Protein AF-A0A4Q5ZSE0-F1 (afdb_monomer_lite)

Secondary structure (DSSP, 8-state):
--------HHHHHHHHHHHHHHHHHHHHHHHHHHTTTPPPTTSPPPHHHHHHHHHHHHHHHHHHHHHHHHHHHHHHHHHHTTSPPPHHHHHHHHHHHHHHHHTTTT-----GGGHHHHHHHHHHHHHHHHHHHHHHHHHHHHHHHHHHHHHHHHHHHHHHHHHHHHHHHHT-

pLDDT: mean 87.57, std 10.96, range [38.34, 97.62]

Sequence (172 aa):
MEETIKMSRIEKRHYLGYLVAMYVVGTALLTGIIFWGVANPFSPISASDREQLRQARIFEGQQQQAVQIYDSVMAKVRVLKTSPGNAVLESDIENQINYLNSMYDGVPNKDMRTFSFYQMALYLQRHYQDALILRKKADNIRIFQNQLNECMIGYKQNEDYMNRMRAAQSSR

Radius of gyration: 41.12 Å; chains: 1; bounding box: 72×26×141 Å

Foldseek 3Di:
DPPPPPDDPVVVVVVVVVVVVCVVVVVVVVVCVVCPPPDDPPDPQDPVNVVVVVLVVVVVVLVVVLVVLLVVLVVLLVVLLPDPDDPVSVVSSVVSLVCLLCVCPPPPHPDPCSVVSNVSSVVSVVSSVVSVVNSVVVVVVVVVVVVVVVVVVVVVVVVVVVVVVVVVVVVD

Structure (mmCIF, N/CA/C/O backbone):
data_AF-A0A4Q5ZSE0-F1
#
_entry.id   AF-A0A4Q5ZSE0-F1
#
loop_
_atom_site.group_PDB
_atom_site.id
_atom_site.type_symbol
_atom_site.label_atom_id
_atom_site.label_alt_id
_atom_site.label_comp_id
_atom_site.label_asym_id
_atom_site.label_entity_id
_atom_site.label_seq_id
_atom_site.pdbx_PDB_ins_code
_atom_site.Cartn_x
_atom_site.Cartn_y
_atom_site.Cartn_z
_atom_site.occupancy
_atom_site.B_iso_or_equiv
_atom_site.auth_seq_id
_atom_site.auth_comp_id
_atom_site.auth_asym_id
_atom_site.auth_atom_id
_atom_site.pdbx_PDB_model_num
ATOM 1 N N . MET A 1 1 ? -17.546 2.870 -79.388 1.00 38.34 1 MET A N 1
ATOM 2 C CA . MET A 1 1 ? -16.547 2.211 -80.250 1.00 38.34 1 MET A CA 1
ATOM 3 C C . MET A 1 1 ? -15.531 1.589 -79.317 1.00 38.34 1 MET A C 1
ATOM 5 O O . MET A 1 1 ? -14.752 2.317 -78.723 1.00 38.34 1 MET A O 1
ATOM 9 N N . GLU A 1 2 ? -15.638 0.286 -79.071 1.00 45.94 2 GLU A N 1
ATOM 10 C CA . GLU A 1 2 ? -14.626 -0.439 -78.301 1.00 45.94 2 GLU A CA 1
ATOM 11 C C . GLU A 1 2 ? -13.517 -0.834 -79.270 1.00 45.94 2 GLU A C 1
ATOM 13 O O . GLU A 1 2 ? -13.693 -1.720 -80.107 1.00 45.94 2 GLU A O 1
ATOM 18 N N . GLU A 1 3 ? -12.390 -0.130 -79.212 1.00 52.53 3 GLU A N 1
ATOM 19 C CA . GLU A 1 3 ? -11.203 -0.541 -79.949 1.00 52.53 3 GLU A CA 1
ATOM 20 C C . GLU A 1 3 ? -10.654 -1.820 -79.312 1.00 52.53 3 GLU A C 1
ATOM 22 O O . GLU A 1 3 ? -9.989 -1.805 -78.276 1.00 52.53 3 GLU A O 1
ATOM 27 N N . THR A 1 4 ? -10.962 -2.969 -79.912 1.00 58.72 4 THR A N 1
ATOM 28 C CA . THR A 1 4 ? -10.390 -4.246 -79.488 1.00 58.72 4 THR A CA 1
ATOM 29 C C . THR A 1 4 ? -8.927 -4.312 -79.920 1.00 58.72 4 THR A C 1
ATOM 31 O O . THR A 1 4 ? -8.610 -4.783 -81.014 1.00 58.72 4 THR A O 1
ATOM 34 N N . ILE A 1 5 ? -8.025 -3.846 -79.054 1.00 61.16 5 ILE A N 1
ATOM 35 C CA . ILE A 1 5 ? -6.574 -3.946 -79.243 1.00 61.16 5 ILE A CA 1
ATOM 36 C C . ILE A 1 5 ? -6.174 -5.433 -79.191 1.00 61.16 5 ILE A C 1
ATOM 38 O O . ILE A 1 5 ? -5.987 -6.023 -78.122 1.00 61.16 5 ILE A O 1
ATOM 42 N N . LYS A 1 6 ? -6.056 -6.080 -80.358 1.00 59.78 6 LYS A N 1
ATOM 43 C CA . LYS A 1 6 ? -5.544 -7.455 -80.485 1.00 59.78 6 LYS A CA 1
ATOM 44 C C . LYS A 1 6 ? -4.018 -7.463 -80.357 1.00 59.78 6 LYS A C 1
ATOM 46 O O . LYS A 1 6 ? -3.306 -7.608 -81.340 1.00 59.78 6 LYS A O 1
ATOM 51 N N . MET A 1 7 ? -3.522 -7.323 -79.130 1.00 60.16 7 MET A N 1
ATOM 52 C CA . MET A 1 7 ? -2.091 -7.453 -78.824 1.00 60.16 7 MET A CA 1
ATOM 53 C C . MET A 1 7 ? -1.643 -8.919 -78.815 1.00 60.16 7 MET A C 1
ATOM 55 O O . MET A 1 7 ? -2.310 -9.784 -78.228 1.00 60.16 7 MET A O 1
ATOM 59 N N . SER A 1 8 ? -0.476 -9.183 -79.404 1.00 72.25 8 SER A N 1
ATOM 60 C CA . SER A 1 8 ? 0.185 -10.489 -79.376 1.00 72.25 8 SER A CA 1
ATOM 61 C C . SER A 1 8 ? 0.587 -10.876 -77.944 1.00 72.25 8 SER A C 1
ATOM 63 O O . SER A 1 8 ? 0.847 -10.030 -77.087 1.00 72.25 8 SER A O 1
ATOM 65 N N . ARG A 1 9 ? 0.668 -12.181 -77.646 1.00 71.19 9 ARG A N 1
ATOM 66 C CA . ARG A 1 9 ? 0.992 -12.703 -76.299 1.00 71.19 9 ARG A CA 1
ATOM 67 C C . ARG A 1 9 ? 2.362 -12.221 -75.793 1.00 71.19 9 ARG A C 1
ATOM 69 O O . ARG A 1 9 ? 2.557 -12.089 -74.587 1.00 71.19 9 ARG A O 1
ATOM 76 N N . ILE A 1 10 ? 3.284 -11.934 -76.715 1.00 75.31 10 ILE A N 1
ATOM 77 C CA . ILE A 1 10 ? 4.623 -11.395 -76.433 1.00 75.31 10 ILE A CA 1
ATOM 78 C C . ILE A 1 10 ? 4.535 -9.915 -76.038 1.00 75.31 10 ILE A C 1
ATOM 80 O O . ILE A 1 10 ? 5.098 -9.516 -75.020 1.00 75.31 10 ILE A O 1
ATOM 84 N N . GLU A 1 11 ? 3.762 -9.122 -76.778 1.00 78.81 11 GLU A N 1
ATOM 85 C CA . GLU A 1 11 ? 3.550 -7.694 -76.506 1.00 78.81 11 GLU A CA 1
ATOM 86 C C . GLU A 1 11 ? 2.851 -7.486 -75.162 1.00 78.81 11 GLU A C 1
ATOM 88 O O . GLU A 1 11 ? 3.250 -6.621 -74.386 1.00 78.81 11 GLU A O 1
ATOM 93 N N . LYS A 1 12 ? 1.877 -8.344 -74.820 1.00 80.19 12 LYS A N 1
ATOM 94 C CA . LYS A 1 12 ? 1.226 -8.324 -73.499 1.00 80.19 12 LYS A CA 1
ATOM 95 C C . LYS A 1 12 ? 2.218 -8.544 -72.361 1.00 80.19 12 LYS A C 1
ATOM 97 O O . LYS A 1 12 ? 2.100 -7.900 -71.324 1.00 80.19 12 LYS A O 1
ATOM 102 N N . ARG A 1 13 ? 3.211 -9.420 -72.547 1.00 82.94 13 ARG A N 1
ATOM 103 C CA . ARG A 1 13 ? 4.243 -9.687 -71.535 1.00 82.94 13 ARG A CA 1
ATOM 104 C C . ARG A 1 13 ? 5.194 -8.502 -71.364 1.00 82.94 13 ARG A C 1
ATOM 106 O O . ARG A 1 13 ? 5.532 -8.169 -70.233 1.00 82.94 13 ARG A O 1
ATOM 113 N N . HIS A 1 14 ? 5.589 -7.851 -72.457 1.00 86.12 14 HIS A N 1
ATOM 114 C CA . HIS A 1 14 ? 6.405 -6.635 -72.389 1.00 86.12 14 HIS A CA 1
ATOM 115 C C . HIS A 1 14 ? 5.647 -5.473 -71.746 1.00 86.12 14 HIS A C 1
ATOM 117 O O . HIS A 1 14 ? 6.195 -4.795 -70.880 1.00 86.12 14 HIS A O 1
ATOM 123 N N . TYR A 1 15 ? 4.373 -5.297 -72.097 1.00 87.25 15 TYR A N 1
ATOM 124 C CA . TYR A 1 15 ? 3.526 -4.267 -71.506 1.00 87.25 15 TYR A CA 1
ATOM 125 C C . TYR A 1 15 ? 3.285 -4.509 -70.013 1.00 87.25 15 TYR A C 1
ATOM 127 O O . TYR A 1 15 ? 3.404 -3.584 -69.218 1.00 87.25 15 TYR A O 1
ATOM 135 N N . LEU A 1 16 ? 3.046 -5.761 -69.604 1.00 88.94 16 LEU A N 1
ATOM 136 C CA . LEU A 1 16 ? 2.941 -6.128 -68.190 1.00 88.94 16 LEU A CA 1
ATOM 137 C C . LEU A 1 16 ? 4.240 -5.824 -67.429 1.00 88.94 16 LEU A C 1
ATOM 139 O O . LEU A 1 16 ? 4.187 -5.257 -66.343 1.00 88.94 16 LEU A O 1
ATOM 143 N N . GLY A 1 17 ? 5.399 -6.157 -68.006 1.00 91.06 17 GLY A N 1
ATOM 144 C CA . GLY A 1 17 ? 6.700 -5.835 -67.414 1.00 91.06 17 GLY A CA 1
ATOM 145 C C . GLY A 1 17 ? 6.908 -4.330 -67.238 1.00 91.06 17 GLY A C 1
ATOM 146 O O . GLY A 1 17 ? 7.351 -3.895 -66.177 1.00 91.06 17 GLY A O 1
ATOM 147 N N . TYR A 1 18 ? 6.519 -3.533 -68.236 1.00 92.25 18 TYR A N 1
ATOM 148 C CA . TYR A 1 18 ? 6.553 -2.073 -68.151 1.00 92.25 18 TYR A CA 1
ATOM 149 C C . TYR A 1 18 ? 5.642 -1.542 -67.038 1.00 92.25 18 TYR A C 1
ATOM 151 O O . TYR A 1 18 ? 6.063 -0.709 -66.241 1.00 92.25 18 TYR A O 1
ATOM 159 N N . LEU A 1 19 ? 4.420 -2.068 -66.933 1.00 91.12 19 LEU A N 1
ATOM 160 C CA . LEU A 1 19 ? 3.440 -1.656 -65.926 1.00 91.12 19 LEU A CA 1
ATOM 161 C C . LEU A 1 19 ? 3.908 -1.991 -64.502 1.00 91.12 19 LEU A C 1
ATOM 163 O O . LEU A 1 19 ? 3.806 -1.157 -63.605 1.00 91.12 19 LEU A O 1
ATOM 167 N N . VAL A 1 20 ? 4.498 -3.175 -64.307 1.00 94.44 20 VAL A N 1
ATOM 168 C CA . VAL A 1 20 ? 5.102 -3.577 -63.028 1.00 94.44 20 VAL A CA 1
ATOM 169 C C . VAL A 1 20 ? 6.301 -2.694 -62.687 1.00 94.44 20 VAL A C 1
ATOM 171 O O . VAL A 1 20 ? 6.401 -2.223 -61.558 1.00 94.44 20 VAL A O 1
ATOM 174 N N . ALA A 1 21 ? 7.188 -2.420 -63.646 1.00 94.56 21 ALA A N 1
ATOM 175 C CA . ALA A 1 21 ? 8.335 -1.545 -63.417 1.00 94.56 21 ALA A CA 1
ATOM 176 C C . ALA A 1 21 ? 7.895 -0.120 -63.043 1.00 94.56 21 ALA A C 1
ATOM 178 O O . ALA A 1 21 ? 8.410 0.450 -62.084 1.00 94.56 21 ALA A O 1
ATOM 179 N N . MET A 1 22 ? 6.899 0.427 -63.744 1.00 94.44 22 MET A N 1
ATOM 180 C CA . MET A 1 22 ? 6.347 1.756 -63.473 1.00 94.44 22 MET A CA 1
ATOM 181 C C . MET A 1 22 ? 5.692 1.817 -62.085 1.00 94.44 22 MET A C 1
ATOM 183 O O . MET A 1 22 ? 5.923 2.766 -61.339 1.00 94.44 22 MET A O 1
ATOM 187 N N . TYR A 1 23 ? 4.979 0.761 -61.681 1.00 95.50 23 TYR A N 1
ATOM 188 C CA . TYR A 1 23 ? 4.422 0.634 -60.334 1.00 95.50 23 TYR A CA 1
ATOM 189 C C . TYR A 1 23 ? 5.504 0.560 -59.246 1.00 95.50 23 TYR A C 1
ATOM 191 O O . TYR A 1 23 ? 5.431 1.284 -58.254 1.00 95.50 23 TYR A O 1
ATOM 199 N N . VAL A 1 24 ? 6.534 -0.275 -59.418 1.00 96.31 24 VAL A N 1
ATOM 200 C CA . VAL A 1 24 ? 7.628 -0.409 -58.438 1.00 96.31 24 VAL A CA 1
ATOM 201 C C . VAL A 1 24 ? 8.404 0.900 -58.300 1.00 96.31 24 VAL A C 1
ATOM 203 O O . VAL A 1 24 ? 8.678 1.336 -57.186 1.00 96.31 24 VAL A O 1
ATOM 206 N N . VAL A 1 25 ? 8.717 1.566 -59.412 1.00 96.19 25 VAL A N 1
ATOM 207 C CA . VAL A 1 25 ? 9.424 2.854 -59.385 1.00 96.19 25 VAL A CA 1
ATOM 208 C C . VAL A 1 25 ? 8.545 3.940 -58.767 1.00 96.19 25 VAL A C 1
ATOM 210 O O . VAL A 1 25 ? 9.008 4.685 -57.907 1.00 96.19 25 VAL A O 1
ATOM 213 N N . GLY A 1 26 ? 7.269 4.009 -59.154 1.00 96.44 26 GLY A N 1
ATOM 214 C CA . GLY A 1 26 ? 6.324 4.988 -58.620 1.00 96.44 26 GLY A CA 1
ATOM 215 C C . GLY A 1 26 ? 6.123 4.838 -57.113 1.00 96.44 26 GLY A C 1
ATOM 216 O O . GLY A 1 26 ? 6.233 5.813 -56.373 1.00 96.44 26 GLY A O 1
ATOM 217 N N . THR A 1 27 ? 5.899 3.611 -56.639 1.00 94.94 27 THR A N 1
ATOM 218 C CA . THR A 1 27 ? 5.769 3.324 -55.203 1.00 94.94 27 THR A CA 1
ATOM 219 C C . THR A 1 27 ? 7.062 3.621 -54.447 1.00 94.94 27 THR A C 1
ATOM 221 O O . THR A 1 27 ? 6.998 4.281 -53.414 1.00 94.94 27 THR A O 1
ATOM 224 N N . ALA A 1 28 ? 8.230 3.241 -54.976 1.00 94.38 28 ALA A N 1
ATOM 225 C CA . ALA A 1 28 ? 9.521 3.544 -54.358 1.00 94.38 28 ALA A CA 1
ATOM 226 C C . ALA A 1 28 ? 9.748 5.057 -54.205 1.00 94.38 28 ALA A C 1
ATOM 228 O O . ALA A 1 28 ? 10.099 5.517 -53.118 1.00 94.38 28 ALA A O 1
ATOM 229 N N . LEU A 1 29 ? 9.480 5.843 -55.252 1.00 94.75 29 LEU A N 1
ATOM 230 C CA . LEU A 1 29 ? 9.595 7.303 -55.206 1.00 94.75 29 LEU A CA 1
ATOM 231 C C . LEU A 1 29 ? 8.632 7.916 -54.188 1.00 94.75 29 LEU A C 1
ATOM 233 O O . LEU A 1 29 ? 9.051 8.730 -53.369 1.00 94.75 29 LEU A O 1
ATOM 237 N N . LEU A 1 30 ? 7.364 7.496 -54.192 1.00 93.62 30 LEU A N 1
ATOM 238 C CA . LEU A 1 30 ? 6.369 7.992 -53.241 1.00 93.62 30 LEU A CA 1
ATOM 239 C C . LEU A 1 30 ? 6.746 7.645 -51.799 1.00 93.62 30 LEU A C 1
ATOM 241 O O . LEU A 1 30 ? 6.686 8.517 -50.938 1.00 93.62 30 LEU A O 1
ATOM 245 N N . THR A 1 31 ? 7.199 6.417 -51.531 1.00 91.81 31 THR A N 1
ATOM 246 C CA . THR A 1 31 ? 7.698 6.050 -50.197 1.00 91.81 31 THR A CA 1
ATOM 247 C C . THR A 1 31 ? 8.924 6.870 -49.810 1.00 91.81 31 THR A C 1
ATOM 249 O O . THR A 1 31 ? 8.976 7.388 -48.700 1.00 91.81 31 THR A O 1
ATOM 252 N N . GLY A 1 32 ? 9.873 7.070 -50.727 1.00 89.69 32 GLY A N 1
ATOM 253 C CA . GLY A 1 32 ? 11.057 7.884 -50.479 1.00 89.69 32 GLY A CA 1
ATOM 254 C C . GLY A 1 32 ? 10.704 9.322 -50.108 1.00 89.69 32 GLY A C 1
ATOM 255 O O . GLY A 1 32 ? 11.263 9.839 -49.151 1.00 89.69 32 GLY A O 1
ATOM 256 N N . ILE A 1 33 ? 9.742 9.933 -50.808 1.00 92.12 33 ILE A N 1
ATOM 257 C CA . ILE A 1 33 ? 9.272 11.303 -50.551 1.00 92.12 33 ILE A CA 1
ATOM 258 C C . ILE A 1 33 ? 8.495 11.390 -49.231 1.00 92.12 33 ILE A C 1
ATOM 260 O O . ILE A 1 33 ? 8.754 12.288 -48.437 1.00 92.12 33 ILE A O 1
ATOM 264 N N . ILE A 1 34 ? 7.563 10.465 -48.974 1.00 88.94 34 ILE A N 1
ATOM 265 C CA . ILE A 1 34 ? 6.726 10.472 -47.759 1.00 88.94 34 ILE A CA 1
ATOM 266 C C . ILE A 1 34 ? 7.576 10.272 -46.500 1.00 88.94 34 ILE A C 1
ATOM 268 O O . ILE A 1 34 ? 7.334 10.915 -45.482 1.00 88.94 34 ILE A O 1
ATOM 272 N N . PHE A 1 35 ? 8.576 9.393 -46.564 1.00 85.50 35 PHE A N 1
ATOM 273 C CA . PHE A 1 35 ? 9.468 9.120 -45.438 1.00 85.50 35 PHE A CA 1
ATOM 274 C C . PHE A 1 35 ? 10.707 10.024 -45.418 1.00 85.50 35 PHE A C 1
ATOM 276 O O . PHE A 1 35 ? 11.582 9.850 -44.565 1.00 85.50 35 PHE A O 1
ATOM 283 N N . TRP A 1 36 ? 10.791 11.016 -46.310 1.00 84.50 36 TRP A N 1
ATOM 284 C CA . TRP A 1 36 ? 11.907 11.952 -46.324 1.00 84.50 36 TRP A CA 1
ATOM 285 C C . TRP A 1 36 ? 11.826 12.882 -45.108 1.00 84.50 36 TRP A C 1
ATOM 287 O O . TRP A 1 36 ? 10.910 13.689 -44.981 1.00 84.50 36 TRP A O 1
ATOM 297 N N . GLY A 1 37 ? 12.779 12.750 -44.184 1.00 75.12 37 GLY A N 1
ATOM 298 C CA . GLY A 1 37 ? 12.822 13.538 -42.946 1.00 75.12 37 GLY A CA 1
ATOM 299 C C . GLY A 1 37 ? 12.129 12.889 -41.744 1.00 75.12 37 GLY A C 1
ATOM 300 O O . GLY A 1 37 ? 12.181 13.447 -40.649 1.00 75.12 37 GLY A O 1
ATOM 301 N N . VAL A 1 38 ? 11.539 11.699 -41.901 1.00 80.50 38 VAL A N 1
ATOM 302 C CA . VAL A 1 38 ? 11.072 10.910 -40.753 1.00 80.50 38 VAL A CA 1
ATOM 303 C C . VAL A 1 38 ? 12.290 10.292 -40.064 1.00 80.50 38 VAL A C 1
ATOM 305 O O . VAL A 1 38 ? 13.122 9.650 -40.708 1.00 80.50 38 VAL A O 1
ATOM 308 N N . ALA A 1 39 ? 12.418 10.502 -38.751 1.00 74.00 39 ALA A N 1
ATOM 309 C CA . ALA A 1 39 ? 13.497 9.913 -37.965 1.00 74.00 39 ALA A CA 1
ATOM 310 C C . ALA A 1 39 ? 13.472 8.383 -38.098 1.00 74.00 39 ALA A C 1
ATOM 312 O O . ALA A 1 39 ? 12.411 7.768 -37.996 1.00 74.00 39 ALA A O 1
ATOM 313 N N . ASN A 1 40 ? 14.638 7.769 -38.328 1.00 75.00 40 ASN A N 1
ATOM 314 C CA . ASN A 1 40 ? 14.735 6.324 -38.502 1.00 75.00 40 ASN A CA 1
ATOM 315 C C . ASN A 1 40 ? 14.196 5.606 -37.242 1.00 75.00 40 ASN A C 1
ATOM 317 O O . ASN A 1 40 ? 14.820 5.727 -36.178 1.00 75.00 40 ASN A O 1
ATOM 321 N N . PRO A 1 41 ? 13.099 4.827 -37.347 1.00 69.62 41 PRO A N 1
ATOM 322 C CA . PRO A 1 41 ? 12.538 4.088 -36.215 1.00 69.62 41 PRO A CA 1
ATOM 323 C C . PRO A 1 41 ? 13.468 2.968 -35.722 1.00 69.62 41 PRO A C 1
ATOM 325 O O . PRO A 1 41 ? 13.272 2.442 -34.633 1.00 69.62 41 PRO A O 1
ATOM 328 N N . PHE A 1 42 ? 14.498 2.628 -36.503 1.00 68.94 42 PHE A N 1
ATOM 329 C CA . PHE A 1 42 ? 15.547 1.666 -36.164 1.00 68.94 42 PHE A CA 1
ATOM 330 C C . PHE A 1 42 ? 16.876 2.338 -35.797 1.00 68.94 42 PHE A C 1
ATOM 332 O O . PHE A 1 42 ? 17.924 1.689 -35.829 1.00 68.94 42 PHE A O 1
ATOM 339 N N . SER A 1 43 ? 16.874 3.639 -35.487 1.00 72.94 43 SER A N 1
ATOM 340 C CA . SER A 1 43 ? 18.075 4.280 -34.953 1.00 72.94 43 SER A CA 1
ATOM 341 C C . SER A 1 43 ? 18.487 3.591 -33.642 1.00 72.94 43 SER A C 1
ATOM 343 O O . SER A 1 43 ? 17.626 3.215 -32.841 1.00 72.94 43 SER A O 1
ATOM 345 N N . PRO A 1 44 ? 19.793 3.341 -33.427 1.00 75.69 44 PRO A N 1
ATOM 346 C CA . PRO A 1 44 ? 20.246 2.684 -32.213 1.00 75.69 44 PRO A CA 1
ATOM 347 C C . PRO A 1 44 ? 19.827 3.531 -31.012 1.00 75.69 44 PRO A C 1
ATOM 349 O O . PRO A 1 44 ? 20.215 4.693 -30.902 1.00 75.69 44 PRO A O 1
ATOM 352 N N . ILE A 1 45 ? 19.030 2.926 -30.130 1.00 75.62 45 ILE A N 1
ATOM 353 C CA . ILE A 1 45 ? 18.526 3.538 -28.899 1.00 75.62 45 ILE A CA 1
ATOM 354 C C . ILE A 1 45 ? 19.697 4.198 -28.160 1.00 75.62 45 ILE A C 1
ATOM 356 O O . ILE A 1 45 ? 20.728 3.553 -27.915 1.00 75.62 45 ILE A O 1
ATOM 360 N N . SER A 1 46 ? 19.548 5.478 -27.814 1.00 82.19 46 SER A N 1
ATOM 361 C CA . SER A 1 46 ? 20.596 6.215 -27.113 1.00 82.19 46 SER A CA 1
ATOM 362 C C . SER A 1 46 ? 20.882 5.580 -25.742 1.00 82.19 46 SER A C 1
ATOM 364 O O . SER A 1 46 ? 20.070 4.839 -25.179 1.00 82.19 46 SER A O 1
ATOM 366 N N . ALA A 1 47 ? 22.064 5.831 -25.173 1.00 83.88 47 ALA A N 1
ATOM 367 C CA . ALA A 1 47 ? 22.395 5.309 -23.845 1.00 83.88 47 ALA A CA 1
ATOM 368 C C . ALA A 1 47 ? 21.408 5.796 -22.763 1.00 83.88 47 ALA A C 1
ATOM 370 O O . ALA A 1 47 ? 21.071 5.025 -21.866 1.00 83.88 47 ALA A O 1
ATOM 371 N N . SER A 1 48 ? 20.896 7.027 -22.884 1.00 83.62 48 SER A N 1
ATOM 372 C CA . SER A 1 48 ? 19.876 7.576 -21.985 1.00 83.62 48 SER A CA 1
ATOM 373 C C . SER A 1 48 ? 18.524 6.890 -22.143 1.00 83.62 48 SER A C 1
ATOM 375 O O . SER A 1 48 ? 17.888 6.589 -21.138 1.00 83.62 48 SER A O 1
ATOM 377 N N . ASP A 1 49 ? 18.105 6.588 -23.373 1.00 85.25 49 ASP A N 1
ATOM 378 C CA . ASP A 1 49 ? 16.822 5.920 -23.619 1.00 85.25 49 ASP A CA 1
ATOM 379 C C . ASP A 1 49 ? 16.847 4.479 -23.092 1.00 85.25 49 ASP A C 1
ATOM 381 O O . ASP A 1 49 ? 15.878 4.010 -22.494 1.00 85.25 49 ASP A O 1
ATOM 385 N N . ARG A 1 50 ? 17.986 3.781 -23.227 1.00 85.75 50 ARG A N 1
ATOM 386 C CA . ARG A 1 50 ? 18.177 2.452 -22.619 1.00 85.75 50 ARG A CA 1
ATOM 387 C C . ARG A 1 50 ? 18.055 2.495 -21.100 1.00 85.75 50 ARG A C 1
ATOM 389 O O . ARG A 1 50 ? 17.432 1.610 -20.517 1.00 85.75 50 ARG A O 1
ATOM 396 N N . GLU A 1 51 ? 18.632 3.512 -20.467 1.00 86.06 51 GLU A N 1
ATOM 397 C CA . GLU A 1 51 ? 18.557 3.674 -19.017 1.00 86.06 51 GLU A CA 1
ATOM 398 C C . GLU A 1 51 ? 17.133 4.009 -18.550 1.00 86.06 51 GLU A C 1
ATOM 400 O O . GLU A 1 51 ? 16.656 3.413 -17.587 1.00 86.06 51 GLU A O 1
ATOM 405 N N . GLN A 1 52 ? 16.410 4.875 -19.267 1.00 86.44 52 GLN A N 1
ATOM 406 C CA . GLN A 1 52 ? 15.001 5.165 -18.972 1.00 86.44 52 GLN A CA 1
ATOM 407 C C . GLN A 1 52 ? 14.118 3.920 -19.107 1.00 86.44 52 GLN A C 1
ATOM 409 O O . GLN A 1 52 ? 13.319 3.633 -18.219 1.00 86.44 52 GLN A O 1
ATOM 414 N N . LEU A 1 53 ? 14.294 3.134 -20.174 1.00 88.44 53 LEU A N 1
ATOM 415 C CA . LEU A 1 53 ? 13.566 1.874 -20.360 1.00 88.44 53 LEU A CA 1
ATOM 416 C C . LEU A 1 53 ? 13.871 0.867 -19.244 1.00 88.44 53 LEU A C 1
ATOM 418 O O . LEU A 1 53 ? 12.973 0.164 -18.777 1.00 88.44 53 LEU A O 1
ATOM 422 N N . ARG A 1 54 ? 15.128 0.804 -18.786 1.00 87.94 54 ARG A N 1
ATOM 423 C CA . ARG A 1 54 ? 15.528 -0.038 -17.651 1.00 87.94 54 ARG A CA 1
ATOM 424 C C . ARG A 1 54 ? 14.830 0.402 -16.363 1.00 87.94 54 ARG A C 1
ATOM 426 O O . ARG A 1 54 ? 14.275 -0.441 -15.663 1.00 87.94 54 ARG A O 1
ATOM 433 N N . GLN A 1 55 ? 14.820 1.702 -16.074 1.00 87.81 55 GLN A N 1
ATOM 434 C CA . GLN A 1 55 ? 14.143 2.270 -14.903 1.00 87.81 55 GLN A CA 1
ATOM 435 C C . GLN A 1 55 ? 12.627 2.048 -14.952 1.00 87.81 55 GLN A C 1
ATOM 437 O O . GLN A 1 55 ? 12.043 1.644 -13.947 1.00 87.81 55 GLN A O 1
ATOM 442 N N . ALA A 1 56 ? 12.006 2.214 -16.123 1.00 89.50 56 ALA A N 1
ATOM 443 C CA . ALA A 1 56 ? 10.581 1.967 -16.322 1.00 89.50 56 ALA A CA 1
ATOM 444 C C . ALA A 1 56 ? 10.204 0.507 -16.034 1.00 89.50 56 ALA A C 1
ATOM 446 O O . ALA A 1 56 ? 9.257 0.264 -15.294 1.00 89.50 56 ALA A O 1
ATOM 447 N N . ARG A 1 57 ? 10.990 -0.464 -16.521 1.00 89.50 57 ARG A N 1
ATOM 448 C CA . ARG A 1 57 ? 10.752 -1.889 -16.225 1.00 89.50 57 ARG A CA 1
ATOM 449 C C . ARG A 1 57 ? 10.880 -2.220 -14.740 1.00 89.50 57 ARG A C 1
ATOM 451 O O . ARG A 1 57 ? 10.091 -3.002 -14.221 1.00 89.50 57 ARG A O 1
ATOM 458 N N . ILE A 1 58 ? 11.870 -1.643 -14.054 1.00 88.62 58 ILE A N 1
ATOM 459 C CA . ILE A 1 58 ? 12.028 -1.829 -12.602 1.00 88.62 58 ILE A CA 1
ATOM 460 C C . ILE A 1 58 ? 10.809 -1.256 -11.873 1.00 88.62 58 ILE A C 1
ATOM 462 O O . ILE A 1 58 ? 10.268 -1.910 -10.984 1.00 88.62 58 ILE A O 1
ATOM 466 N N . PHE A 1 59 ? 10.365 -0.057 -12.258 1.00 90.44 59 PHE A N 1
ATOM 467 C CA . PHE A 1 59 ? 9.177 0.568 -11.688 1.00 90.44 59 PHE A CA 1
ATOM 468 C C . PHE A 1 59 ? 7.921 -0.282 -11.907 1.00 90.44 59 PHE A C 1
ATOM 470 O O . PHE A 1 59 ? 7.210 -0.536 -10.944 1.00 90.44 59 PHE A O 1
ATOM 477 N N . GLU A 1 60 ? 7.671 -0.769 -13.124 1.00 91.06 60 GLU A N 1
ATOM 478 C CA . GLU A 1 60 ? 6.503 -1.607 -13.439 1.00 91.06 60 GLU A CA 1
ATOM 479 C C . GLU A 1 60 ? 6.467 -2.891 -12.599 1.00 91.06 60 GLU A C 1
ATOM 481 O O . GLU A 1 60 ? 5.422 -3.246 -12.050 1.00 91.06 60 GLU A O 1
ATOM 486 N N . GLY A 1 61 ? 7.617 -3.555 -12.432 1.00 90.12 61 GLY A N 1
ATOM 487 C CA . GLY A 1 61 ? 7.719 -4.748 -11.591 1.00 90.12 61 GLY A CA 1
ATOM 488 C C . GLY A 1 61 ? 7.376 -4.469 -10.125 1.00 90.12 61 GLY A C 1
ATOM 489 O O . GLY A 1 61 ? 6.632 -5.229 -9.506 1.00 90.12 61 GLY A O 1
ATOM 490 N N . GLN A 1 62 ? 7.868 -3.353 -9.582 1.00 90.44 62 GLN A N 1
ATOM 491 C CA . GLN A 1 62 ? 7.557 -2.929 -8.213 1.00 90.44 62 GLN A CA 1
ATOM 492 C C . GLN A 1 62 ? 6.103 -2.471 -8.075 1.00 90.44 62 GLN A C 1
ATOM 494 O O . GLN A 1 62 ? 5.431 -2.811 -7.106 1.00 90.44 62 GLN A O 1
ATOM 499 N N . GLN A 1 63 ? 5.572 -1.765 -9.074 1.00 93.25 63 GLN A N 1
ATOM 500 C CA . GLN A 1 63 ? 4.194 -1.287 -9.087 1.00 93.25 63 GLN A CA 1
ATOM 501 C C . GLN A 1 63 ? 3.196 -2.442 -8.988 1.00 93.25 63 GLN A C 1
ATOM 503 O O . GLN A 1 63 ? 2.227 -2.350 -8.235 1.00 93.25 63 GLN A O 1
ATOM 508 N N . GLN A 1 64 ? 3.433 -3.540 -9.707 1.00 93.88 64 GLN A N 1
ATOM 509 C CA . GLN A 1 64 ? 2.560 -4.709 -9.637 1.00 93.88 64 GLN A CA 1
ATOM 510 C C . GLN A 1 64 ? 2.503 -5.296 -8.218 1.00 93.88 64 GLN A C 1
ATOM 512 O O . GLN A 1 64 ? 1.424 -5.648 -7.741 1.00 93.88 64 GLN A O 1
ATOM 517 N N . GLN A 1 65 ? 3.643 -5.362 -7.526 1.00 93.50 65 GLN A N 1
ATOM 518 C CA . GLN A 1 65 ? 3.712 -5.841 -6.143 1.00 93.50 65 GLN A CA 1
ATOM 519 C C . GLN A 1 65 ? 3.059 -4.849 -5.170 1.00 93.50 65 GLN A C 1
ATOM 521 O O . GLN A 1 65 ? 2.264 -5.249 -4.319 1.00 93.50 65 GLN A O 1
ATOM 526 N N . ALA A 1 66 ? 3.333 -3.552 -5.334 1.00 94.44 66 ALA A N 1
ATOM 527 C CA . ALA A 1 66 ? 2.767 -2.478 -4.522 1.00 94.44 66 ALA A CA 1
ATOM 528 C C . ALA A 1 66 ? 1.234 -2.499 -4.510 1.00 94.44 66 ALA A C 1
ATOM 530 O O . ALA A 1 66 ? 0.622 -2.392 -3.449 1.00 94.44 66 ALA A O 1
ATOM 531 N N . VAL A 1 67 ? 0.614 -2.667 -5.683 1.00 95.06 67 VAL A N 1
ATOM 532 C CA . VAL A 1 67 ? -0.849 -2.716 -5.824 1.00 95.06 67 VAL A CA 1
ATOM 533 C C . VAL A 1 67 ? -1.432 -3.921 -5.087 1.00 95.06 67 VAL A C 1
ATOM 535 O O . VAL A 1 67 ? -2.393 -3.771 -4.338 1.00 95.06 67 VAL A O 1
ATOM 538 N N . GLN A 1 68 ? -0.817 -5.100 -5.215 1.00 95.81 68 GLN A N 1
ATOM 539 C CA . GLN A 1 68 ? -1.280 -6.306 -4.516 1.00 95.81 68 GLN A CA 1
ATOM 540 C C . GLN A 1 68 ? -1.235 -6.146 -2.992 1.00 95.81 68 GLN A C 1
ATOM 542 O O . GLN A 1 68 ? -2.177 -6.525 -2.294 1.00 95.81 68 GLN A O 1
ATOM 547 N N . ILE A 1 69 ? -0.151 -5.565 -2.473 1.00 96.12 69 ILE A N 1
ATOM 548 C CA . ILE A 1 69 ? -0.008 -5.283 -1.042 1.00 96.12 69 ILE A CA 1
ATOM 549 C C . ILE A 1 69 ? -1.050 -4.261 -0.592 1.00 96.12 69 ILE A C 1
ATOM 551 O O . ILE A 1 69 ? -1.711 -4.472 0.424 1.00 96.12 69 ILE A O 1
ATOM 555 N N . TYR A 1 70 ? -1.238 -3.189 -1.361 1.00 96.62 70 TYR A N 1
ATOM 556 C CA . TYR A 1 70 ? -2.221 -2.156 -1.056 1.00 96.62 70 TYR A CA 1
ATOM 557 C C . TYR A 1 70 ? -3.637 -2.731 -0.943 1.00 96.62 70 TYR A C 1
ATOM 559 O O . TYR A 1 70 ? -4.306 -2.531 0.073 1.00 96.62 70 TYR A O 1
ATOM 567 N N . ASP A 1 71 ? -4.066 -3.511 -1.935 1.00 96.88 71 ASP A N 1
ATOM 568 C CA . ASP A 1 71 ? -5.392 -4.132 -1.948 1.00 96.88 71 ASP A CA 1
ATOM 569 C C . ASP A 1 71 ? -5.564 -5.134 -0.797 1.00 96.88 71 ASP A C 1
ATOM 571 O O . ASP A 1 71 ? -6.606 -5.159 -0.132 1.00 96.88 71 ASP A O 1
ATOM 575 N N . SER A 1 72 ? -4.518 -5.915 -0.503 1.00 96.19 72 SER A N 1
ATOM 576 C CA . SER A 1 72 ? -4.472 -6.834 0.641 1.00 96.19 72 SER A CA 1
ATOM 577 C C . SER A 1 72 ? -4.671 -6.096 1.967 1.00 96.19 72 SER A C 1
ATOM 579 O O . SER A 1 72 ? -5.539 -6.471 2.762 1.00 96.19 72 SER A O 1
ATOM 581 N N . VAL A 1 73 ? -3.918 -5.019 2.207 1.00 96.62 73 VAL A N 1
ATOM 582 C CA . VAL A 1 73 ? -4.041 -4.222 3.435 1.00 96.62 73 VAL A CA 1
ATOM 583 C C . VAL A 1 73 ? -5.437 -3.609 3.540 1.00 96.62 73 VAL A C 1
ATOM 585 O O . VAL A 1 73 ? -6.066 -3.710 4.593 1.00 96.62 73 VAL A O 1
ATOM 588 N N . MET A 1 74 ? -5.974 -3.045 2.455 1.00 96.25 74 MET A N 1
ATOM 589 C CA . MET A 1 74 ? -7.327 -2.474 2.437 1.00 96.25 74 MET A CA 1
ATOM 590 C C . MET A 1 74 ? -8.399 -3.509 2.804 1.00 96.25 74 MET A C 1
ATOM 592 O O . MET A 1 74 ? -9.320 -3.214 3.575 1.00 96.25 74 MET A O 1
ATOM 596 N N . ALA A 1 75 ? -8.276 -4.739 2.298 1.00 94.88 75 ALA A N 1
ATOM 597 C CA . ALA A 1 75 ? -9.173 -5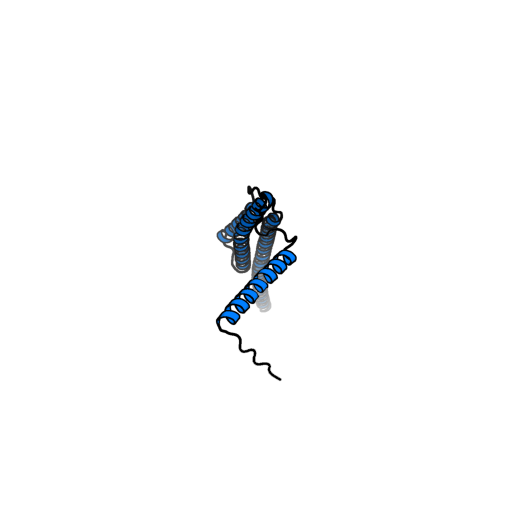.833 2.652 1.00 94.88 75 ALA A CA 1
ATOM 598 C C . ALA A 1 75 ? -9.051 -6.216 4.138 1.00 94.88 75 ALA A C 1
ATOM 600 O O . ALA A 1 75 ? -10.065 -6.341 4.828 1.00 94.88 75 ALA A O 1
ATOM 601 N N . LYS A 1 76 ? -7.828 -6.332 4.663 1.00 93.69 76 LYS A N 1
ATOM 602 C CA . LYS A 1 76 ? -7.569 -6.669 6.074 1.00 93.69 76 LYS A CA 1
ATOM 603 C C . LYS A 1 76 ? -8.086 -5.601 7.037 1.00 93.69 76 LYS A C 1
ATOM 605 O O . LYS A 1 76 ? -8.755 -5.928 8.016 1.00 93.69 76 LYS A O 1
ATOM 610 N N . VAL A 1 77 ? -7.871 -4.323 6.722 1.00 93.62 77 VAL A N 1
ATOM 611 C CA . VAL A 1 77 ? -8.405 -3.188 7.495 1.00 93.62 77 VAL A CA 1
ATOM 612 C C . VAL A 1 77 ? -9.936 -3.201 7.504 1.00 93.62 77 VAL A C 1
ATOM 614 O O . VAL A 1 77 ? -10.554 -2.896 8.525 1.00 93.62 77 VAL A O 1
ATOM 617 N N . ARG A 1 78 ? -10.580 -3.597 6.399 1.00 90.88 78 ARG A N 1
ATOM 618 C CA . ARG A 1 78 ? -12.042 -3.755 6.356 1.00 90.88 78 ARG A CA 1
ATOM 619 C C . ARG A 1 78 ? -12.523 -4.844 7.313 1.00 90.88 78 ARG A C 1
ATOM 621 O O . ARG A 1 78 ? -13.475 -4.603 8.049 1.00 90.88 78 ARG A O 1
ATOM 628 N N . VAL A 1 79 ? -11.856 -5.998 7.340 1.00 88.75 79 VAL A N 1
ATOM 629 C CA . VAL A 1 79 ? -12.186 -7.099 8.264 1.00 88.75 79 VAL A CA 1
ATOM 630 C C . VAL A 1 79 ? -12.035 -6.653 9.721 1.00 88.75 79 VAL A C 1
ATOM 632 O O . VAL A 1 79 ? -12.922 -6.918 10.537 1.00 88.75 79 VAL A O 1
ATOM 635 N N . LEU A 1 80 ? -10.980 -5.892 10.031 1.00 85.19 80 LEU A N 1
ATOM 636 C CA . LEU A 1 80 ? -10.695 -5.369 11.372 1.00 85.19 80 LEU A CA 1
ATOM 637 C C . LEU A 1 80 ? -11.817 -4.487 11.948 1.00 85.19 80 LEU A C 1
ATOM 639 O O . LEU A 1 80 ? -11.982 -4.416 13.163 1.00 85.19 80 LEU A O 1
ATOM 643 N N . LYS A 1 81 ? -12.608 -3.828 11.091 1.00 78.62 81 LYS A N 1
ATOM 644 C CA . LYS A 1 81 ? -13.771 -3.030 11.518 1.00 78.62 81 LYS A CA 1
ATOM 645 C C . LYS A 1 81 ? -14.940 -3.885 12.014 1.00 78.62 81 LYS A C 1
ATOM 647 O O . LYS A 1 81 ? -15.796 -3.373 12.724 1.00 78.62 81 LYS A O 1
ATOM 652 N N . THR A 1 82 ? -15.003 -5.150 11.601 1.00 77.00 82 THR A N 1
ATOM 653 C CA . THR A 1 82 ? -16.171 -6.029 11.800 1.00 77.00 82 THR A CA 1
ATOM 654 C C . THR A 1 82 ? -15.909 -7.219 12.719 1.00 77.00 82 THR A C 1
ATOM 656 O O . THR A 1 82 ? -16.852 -7.777 13.268 1.00 77.00 82 THR A O 1
ATOM 659 N N . SER A 1 83 ? -14.645 -7.602 12.904 1.00 73.44 83 SER A N 1
ATOM 660 C CA . SER A 1 83 ? -14.231 -8.735 13.734 1.00 73.44 83 SER A CA 1
ATOM 661 C C . SER A 1 83 ? -13.400 -8.248 14.922 1.00 73.44 83 SER A C 1
ATOM 663 O O . SER A 1 83 ? -12.635 -7.292 14.753 1.00 73.44 83 SER A O 1
ATOM 665 N N . PRO A 1 84 ? -13.468 -8.904 16.101 1.00 67.94 84 PRO A N 1
ATOM 666 C CA . PRO A 1 84 ? -12.467 -8.693 17.140 1.00 67.94 84 PRO A CA 1
ATOM 667 C C . PRO A 1 84 ? -11.082 -8.919 16.524 1.00 67.94 84 PRO A C 1
ATOM 669 O O . PRO A 1 84 ? -10.834 -9.946 15.886 1.00 67.94 84 PRO A O 1
ATOM 672 N N . GLY A 1 85 ? -10.226 -7.899 16.617 1.00 65.25 85 GLY A N 1
ATOM 673 C CA . GLY A 1 85 ? -8.899 -7.935 16.018 1.00 65.25 85 GLY A CA 1
ATOM 674 C C . GLY A 1 85 ? -8.062 -9.048 16.622 1.00 65.25 85 GLY A C 1
ATOM 675 O O . GLY A 1 85 ? -8.083 -9.269 17.830 1.00 65.25 85 GLY A O 1
ATOM 676 N N . ASN A 1 86 ? -7.322 -9.741 15.765 1.00 77.00 86 ASN A N 1
ATOM 677 C CA . ASN A 1 86 ? -6.277 -10.657 16.183 1.00 77.00 86 ASN A CA 1
ATOM 678 C C . ASN A 1 86 ? -4.941 -9.910 16.078 1.00 77.00 86 ASN A C 1
ATOM 680 O O . ASN A 1 86 ? -4.675 -9.304 15.040 1.00 77.00 86 ASN A O 1
ATOM 684 N N . ALA A 1 87 ? -4.099 -9.984 17.111 1.00 85.94 87 ALA A N 1
ATOM 685 C CA . ALA A 1 87 ? -2.752 -9.406 17.104 1.00 85.94 87 ALA A CA 1
ATOM 686 C C . ALA A 1 87 ? -1.930 -9.841 15.874 1.00 85.94 87 ALA A C 1
ATOM 688 O O . ALA A 1 87 ? -1.134 -9.067 15.352 1.00 85.94 87 ALA A O 1
ATOM 689 N N . VAL A 1 88 ? -2.176 -11.053 15.361 1.00 88.81 88 VAL A N 1
ATOM 690 C CA . VAL A 1 88 ? -1.565 -11.550 14.118 1.00 88.81 88 VAL A CA 1
ATOM 691 C C . VAL A 1 88 ? -1.977 -10.708 12.906 1.00 88.81 88 VAL A C 1
ATOM 693 O O . VAL A 1 88 ? -1.129 -10.361 12.091 1.00 88.81 88 VAL A O 1
ATOM 696 N N . LEU A 1 89 ? -3.262 -10.357 12.790 1.00 91.06 89 LEU A N 1
ATOM 697 C CA . LEU A 1 89 ? -3.777 -9.551 11.678 1.00 91.06 89 LEU A CA 1
ATOM 698 C C . LEU A 1 89 ? -3.239 -8.117 11.735 1.00 91.06 89 LEU A C 1
ATOM 700 O O . LEU A 1 89 ? -2.868 -7.561 10.708 1.00 91.06 89 LEU A O 1
ATOM 704 N N . GLU A 1 90 ? -3.202 -7.531 12.931 1.00 92.00 90 GLU A N 1
ATOM 705 C CA . GLU A 1 90 ? -2.673 -6.182 13.161 1.00 92.00 90 GLU A CA 1
ATOM 706 C C . GLU A 1 90 ? -1.176 -6.111 12.814 1.00 92.00 90 GLU A C 1
ATOM 708 O O . GLU A 1 90 ? -0.767 -5.254 12.032 1.00 92.00 90 GLU A O 1
ATOM 713 N N . SER A 1 91 ? -0.380 -7.082 13.276 1.00 94.25 91 SER A N 1
ATOM 714 C CA . SER A 1 91 ? 1.047 -7.169 12.938 1.00 94.25 91 SER A CA 1
ATOM 715 C C . SER A 1 91 ? 1.292 -7.376 11.439 1.00 94.25 91 SER A C 1
ATOM 717 O O . SER A 1 91 ? 2.189 -6.764 10.863 1.00 94.25 91 SER A O 1
ATOM 719 N N . ASP A 1 92 ? 0.492 -8.213 10.780 1.00 94.69 92 ASP A N 1
ATOM 720 C CA . ASP A 1 92 ? 0.600 -8.453 9.340 1.00 94.69 92 ASP A CA 1
ATOM 721 C C . ASP A 1 92 ? 0.254 -7.197 8.516 1.00 94.69 92 ASP A C 1
ATOM 723 O O . ASP A 1 92 ? 0.965 -6.873 7.565 1.00 94.69 92 ASP A O 1
ATOM 727 N N . ILE A 1 93 ? -0.767 -6.427 8.917 1.00 95.12 93 ILE A N 1
ATOM 728 C CA . ILE A 1 93 ? -1.063 -5.113 8.319 1.00 95.12 93 ILE A CA 1
ATOM 729 C C . ILE A 1 93 ? 0.141 -4.172 8.458 1.00 95.12 93 ILE A C 1
ATOM 731 O O . ILE A 1 93 ? 0.577 -3.588 7.466 1.00 95.12 93 ILE A O 1
ATOM 735 N N . GLU A 1 94 ? 0.698 -4.040 9.662 1.00 96.19 94 GLU A N 1
ATOM 736 C CA . GLU A 1 94 ? 1.833 -3.148 9.932 1.00 96.19 94 GLU A CA 1
ATOM 737 C C . GLU A 1 94 ? 3.074 -3.534 9.123 1.00 96.19 94 GLU A C 1
ATOM 739 O O . GLU A 1 94 ? 3.704 -2.678 8.501 1.00 96.19 94 GLU A O 1
ATOM 744 N N . ASN A 1 95 ? 3.391 -4.828 9.053 1.00 96.88 95 ASN A N 1
ATOM 745 C CA . ASN A 1 95 ? 4.510 -5.331 8.260 1.00 96.88 95 ASN A CA 1
ATOM 746 C C . ASN A 1 95 ? 4.336 -5.026 6.768 1.00 96.88 95 ASN A C 1
ATOM 748 O O . ASN A 1 95 ? 5.289 -4.608 6.111 1.00 96.88 95 ASN A O 1
ATOM 752 N N . GLN A 1 96 ? 3.125 -5.192 6.233 1.00 96.88 96 GLN A N 1
ATOM 753 C CA . GLN A 1 96 ? 2.837 -4.903 4.828 1.00 96.88 96 GLN A CA 1
ATOM 754 C C . GLN A 1 96 ? 2.925 -3.408 4.506 1.00 96.88 96 GLN A C 1
ATOM 756 O O . GLN A 1 96 ? 3.471 -3.039 3.466 1.00 96.88 96 GLN A O 1
ATOM 761 N N . ILE A 1 97 ? 2.449 -2.545 5.405 1.00 97.25 97 ILE A N 1
ATOM 762 C CA . ILE A 1 97 ? 2.588 -1.090 5.264 1.00 97.25 97 ILE A CA 1
ATOM 763 C C . ILE A 1 97 ? 4.065 -0.686 5.305 1.00 97.25 97 ILE A C 1
ATOM 765 O O . ILE A 1 97 ? 4.513 0.080 4.452 1.00 97.25 97 ILE A O 1
ATOM 769 N N . ASN A 1 98 ? 4.837 -1.233 6.248 1.00 96.12 98 ASN A N 1
ATOM 770 C CA . ASN A 1 98 ? 6.268 -0.957 6.369 1.00 96.12 98 ASN A CA 1
ATOM 771 C C . ASN A 1 98 ? 7.044 -1.423 5.135 1.00 96.12 98 ASN A C 1
ATOM 773 O O . ASN A 1 98 ? 7.903 -0.694 4.647 1.00 96.12 98 ASN A O 1
ATOM 777 N N . TYR A 1 99 ? 6.712 -2.598 4.598 1.00 94.75 99 TYR A N 1
ATOM 778 C CA . TYR A 1 99 ? 7.313 -3.098 3.366 1.00 94.75 99 TYR A CA 1
ATOM 779 C C . TYR A 1 99 ? 6.989 -2.204 2.164 1.00 94.75 99 TYR A C 1
ATOM 781 O O . TYR A 1 99 ? 7.873 -1.903 1.371 1.00 94.75 99 TYR A O 1
ATOM 789 N N . LEU A 1 100 ? 5.746 -1.724 2.039 1.00 94.62 100 LEU A N 1
ATOM 790 C CA . LEU A 1 100 ? 5.381 -0.778 0.981 1.00 94.62 100 LEU A CA 1
ATOM 791 C C . LEU A 1 100 ? 6.135 0.555 1.124 1.00 94.62 100 LEU A C 1
ATOM 793 O O . LEU A 1 100 ? 6.536 1.145 0.124 1.00 94.62 100 LEU A O 1
ATOM 797 N N . ASN A 1 101 ? 6.358 1.004 2.362 1.00 93.69 101 ASN A N 1
ATOM 798 C CA . ASN A 1 101 ? 7.103 2.223 2.664 1.00 93.69 101 ASN A CA 1
ATOM 799 C C . ASN A 1 101 ? 8.586 2.123 2.274 1.00 93.69 101 ASN A C 1
ATOM 801 O O . ASN A 1 101 ? 9.149 3.110 1.812 1.00 93.69 101 ASN A O 1
ATOM 805 N N . SER A 1 102 ? 9.196 0.945 2.438 1.00 91.50 102 SER A N 1
ATOM 806 C CA . SER A 1 102 ? 10.608 0.689 2.122 1.00 91.50 102 SER A CA 1
ATOM 807 C C . SER A 1 102 ? 10.839 0.006 0.772 1.00 91.50 102 SER A C 1
ATOM 809 O O . SER A 1 102 ? 11.977 -0.296 0.419 1.00 91.50 102 SER A O 1
ATOM 811 N N . MET A 1 103 ? 9.783 -0.213 -0.019 1.00 87.81 103 MET A N 1
ATOM 812 C CA . MET A 1 103 ? 9.827 -0.949 -1.292 1.00 87.81 103 MET A CA 1
ATOM 813 C C . MET A 1 103 ? 10.847 -0.385 -2.291 1.00 87.81 103 MET A C 1
ATOM 815 O O . MET A 1 103 ? 11.312 -1.090 -3.186 1.00 87.81 103 MET A O 1
ATOM 819 N N . TYR A 1 104 ? 11.187 0.894 -2.144 1.00 82.88 104 TYR A N 1
ATOM 820 C CA . TYR A 1 104 ? 12.100 1.597 -3.029 1.00 82.88 104 TYR A CA 1
ATOM 821 C C . TYR A 1 104 ? 13.419 2.027 -2.375 1.00 82.88 104 TYR A C 1
ATOM 823 O O . TYR A 1 104 ? 14.256 2.660 -3.025 1.00 82.88 104 TYR A O 1
ATOM 831 N N . ASP A 1 105 ? 13.636 1.651 -1.114 1.00 85.50 105 ASP A N 1
ATOM 832 C CA . ASP A 1 105 ? 14.861 1.971 -0.393 1.00 85.50 105 ASP A CA 1
ATOM 833 C C . ASP A 1 105 ? 16.048 1.211 -1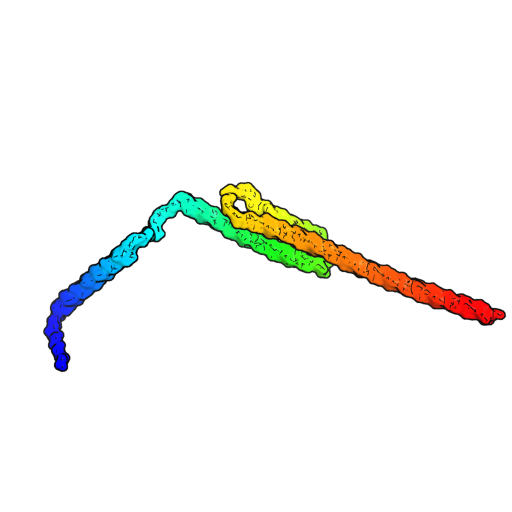.003 1.00 85.50 105 ASP A C 1
ATOM 835 O O . ASP A 1 105 ? 16.010 0.002 -1.227 1.00 85.50 105 ASP A O 1
ATOM 839 N N . GLY A 1 106 ? 17.130 1.934 -1.302 1.00 76.25 106 GLY A N 1
ATOM 840 C CA . GLY A 1 106 ? 18.355 1.351 -1.862 1.00 76.25 106 GLY A CA 1
ATOM 841 C C . GLY A 1 106 ? 18.318 1.062 -3.368 1.00 76.25 106 GLY A C 1
ATOM 842 O O . GLY A 1 106 ? 19.322 0.597 -3.910 1.00 76.25 106 GLY A O 1
ATOM 843 N N . VAL A 1 107 ? 17.223 1.373 -4.073 1.00 76.31 107 VAL A N 1
ATOM 844 C CA . VAL A 1 107 ? 17.180 1.277 -5.539 1.00 76.31 107 VAL A CA 1
ATOM 845 C C . VAL A 1 107 ? 17.762 2.559 -6.150 1.00 76.31 107 VAL A C 1
ATOM 847 O O . VAL A 1 107 ? 17.231 3.645 -5.915 1.00 76.31 107 VAL A O 1
ATOM 850 N N . PRO A 1 108 ? 18.824 2.481 -6.976 1.00 68.88 108 PRO A N 1
ATOM 851 C CA . PRO A 1 108 ? 19.386 3.639 -7.662 1.00 68.88 108 PRO A CA 1
ATOM 852 C C . PRO A 1 108 ? 18.499 4.008 -8.858 1.00 68.88 108 PRO A C 1
ATOM 854 O O . PRO A 1 108 ? 18.871 3.802 -10.013 1.00 68.88 108 PRO A O 1
ATOM 857 N N . ASN A 1 109 ? 17.292 4.501 -8.600 1.00 68.50 109 ASN A N 1
ATOM 858 C CA . ASN A 1 109 ? 16.400 5.002 -9.636 1.00 68.50 109 ASN A CA 1
ATOM 859 C C . ASN A 1 109 ? 15.983 6.447 -9.324 1.00 68.50 109 ASN A C 1
ATOM 861 O O . ASN A 1 109 ? 15.773 6.830 -8.178 1.00 68.50 109 ASN A O 1
ATOM 865 N N . LYS A 1 110 ? 15.937 7.257 -10.383 1.00 70.00 110 LYS A N 1
ATOM 866 C CA . LYS A 1 110 ? 15.615 8.688 -10.370 1.00 70.00 110 LYS A CA 1
ATOM 867 C C . LYS A 1 110 ? 14.163 8.964 -10.767 1.00 70.00 110 LYS A C 1
ATOM 869 O O . LYS A 1 110 ? 13.775 10.122 -10.888 1.00 70.00 110 LYS A O 1
ATOM 874 N N . ASP A 1 111 ? 13.376 7.921 -11.013 1.00 80.75 111 ASP A N 1
ATOM 875 C CA . ASP A 1 111 ? 11.979 8.053 -11.398 1.00 80.75 111 ASP A CA 1
ATOM 876 C C . ASP A 1 111 ? 11.146 8.620 -10.244 1.00 80.75 111 ASP A C 1
ATOM 878 O O . ASP A 1 111 ? 10.971 7.986 -9.202 1.00 80.75 111 ASP A O 1
ATOM 882 N N . MET A 1 112 ? 10.590 9.813 -10.447 1.00 84.69 112 MET A N 1
ATOM 883 C CA . MET A 1 112 ? 9.777 10.514 -9.454 1.00 84.69 112 MET A CA 1
ATOM 884 C C . MET A 1 112 ? 8.488 9.759 -9.094 1.00 84.69 112 MET A C 1
ATOM 886 O O . MET A 1 112 ? 7.948 9.949 -8.004 1.00 84.69 112 MET A O 1
ATOM 890 N N . ARG A 1 113 ? 7.996 8.867 -9.968 1.00 87.62 113 ARG A N 1
ATOM 891 C CA . ARG A 1 113 ? 6.787 8.062 -9.714 1.00 87.62 113 ARG A CA 1
ATOM 892 C C . ARG A 1 113 ? 6.948 7.131 -8.518 1.00 87.62 113 ARG A C 1
ATOM 894 O O . ARG A 1 113 ? 5.956 6.757 -7.903 1.00 87.62 113 ARG A O 1
ATOM 901 N N . THR A 1 114 ? 8.177 6.792 -8.152 1.00 86.56 114 THR A N 1
ATOM 902 C CA . THR A 1 114 ? 8.499 5.933 -7.001 1.00 86.56 114 THR A CA 1
ATOM 903 C C . THR A 1 114 ? 8.033 6.532 -5.672 1.00 86.56 114 THR A C 1
ATOM 905 O O . THR A 1 114 ? 7.652 5.796 -4.766 1.00 86.56 114 THR A O 1
ATOM 908 N N . PHE A 1 115 ? 7.921 7.864 -5.590 1.00 88.88 115 PHE A N 1
ATOM 909 C CA . PHE A 1 115 ? 7.352 8.564 -4.436 1.00 88.88 115 PHE A CA 1
ATOM 910 C C . PHE A 1 115 ? 5.890 8.175 -4.155 1.00 88.88 115 PHE A C 1
ATOM 912 O O . PHE A 1 115 ? 5.416 8.300 -3.026 1.00 88.88 115 PHE A O 1
ATOM 919 N N . SER A 1 116 ? 5.165 7.663 -5.157 1.00 90.69 116 SER A N 1
ATOM 920 C CA . SER A 1 116 ? 3.795 7.179 -4.962 1.00 90.69 116 SER A CA 1
ATOM 921 C C . SER A 1 116 ? 3.714 6.029 -3.954 1.00 90.69 116 SER A C 1
ATOM 923 O O . SER A 1 116 ? 2.760 5.999 -3.182 1.00 90.69 116 SER A O 1
ATOM 925 N N . PHE A 1 117 ? 4.720 5.150 -3.872 1.00 92.31 117 PHE A N 1
ATOM 926 C CA . PHE A 1 117 ? 4.721 4.023 -2.930 1.00 92.31 117 PHE A CA 1
ATOM 927 C C . PHE A 1 117 ? 4.764 4.493 -1.474 1.00 92.31 117 PHE A C 1
ATOM 929 O O . PHE A 1 117 ? 3.978 4.029 -0.648 1.00 92.31 117 PHE A O 1
ATOM 936 N N . TYR A 1 118 ? 5.592 5.500 -1.185 1.00 92.12 118 TYR A N 1
ATOM 937 C CA . TYR A 1 118 ? 5.630 6.157 0.121 1.00 92.12 118 TYR A CA 1
ATOM 938 C C . TYR A 1 118 ? 4.268 6.764 0.486 1.00 92.12 118 TYR A C 1
ATOM 940 O O . TYR A 1 118 ? 3.741 6.547 1.578 1.00 92.12 118 TYR A O 1
ATOM 948 N N . GLN A 1 119 ? 3.645 7.474 -0.459 1.00 93.75 119 GLN A N 1
ATOM 949 C CA . GLN A 1 119 ? 2.334 8.085 -0.234 1.00 93.75 119 GLN A CA 1
ATOM 950 C C . GLN A 1 119 ? 1.229 7.041 -0.032 1.00 93.75 119 GLN A C 1
ATOM 952 O O . GLN A 1 119 ? 0.349 7.234 0.809 1.00 93.75 119 GLN A O 1
ATOM 957 N N . MET A 1 120 ? 1.284 5.922 -0.758 1.00 95.12 120 MET A N 1
ATOM 958 C CA . MET A 1 120 ? 0.381 4.789 -0.559 1.00 95.12 120 MET A CA 1
ATOM 959 C C . MET A 1 120 ? 0.538 4.204 0.848 1.00 95.12 120 MET A C 1
ATOM 961 O O . MET A 1 120 ? -0.464 4.019 1.537 1.00 95.12 120 MET A O 1
ATOM 965 N N . ALA A 1 121 ? 1.772 3.975 1.306 1.00 96.44 121 ALA A N 1
ATOM 966 C CA . ALA A 1 121 ? 2.043 3.465 2.647 1.00 96.44 121 ALA A CA 1
ATOM 967 C C . ALA A 1 121 ? 1.548 4.425 3.740 1.00 96.44 121 ALA A C 1
ATOM 969 O O . ALA A 1 121 ? 0.848 4.004 4.661 1.00 96.44 121 ALA A O 1
ATOM 970 N N . LEU A 1 122 ? 1.816 5.729 3.606 1.00 96.44 122 LEU A N 1
ATOM 971 C CA . LEU A 1 122 ? 1.307 6.744 4.532 1.00 96.44 122 LEU A CA 1
ATOM 972 C C . LEU A 1 122 ? -0.221 6.770 4.596 1.00 96.44 122 LEU A C 1
ATOM 974 O O . LEU A 1 122 ? -0.795 6.912 5.679 1.00 96.44 122 LEU A O 1
ATOM 978 N N . TYR A 1 123 ? -0.887 6.655 3.447 1.00 97.31 123 TYR A N 1
ATOM 979 C CA . TYR A 1 123 ? -2.342 6.585 3.401 1.00 97.31 123 TYR A CA 1
ATOM 980 C C . TYR A 1 123 ? -2.860 5.347 4.138 1.00 97.31 123 TYR A C 1
ATOM 982 O O . TYR A 1 123 ? -3.736 5.476 4.994 1.00 97.31 123 TYR A O 1
ATOM 990 N N . LEU A 1 124 ? -2.298 4.167 3.853 1.00 97.50 124 LEU A N 1
ATOM 991 C CA . LE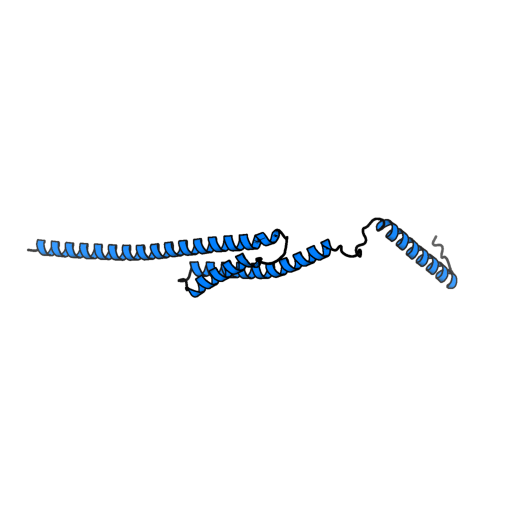U A 1 124 ? -2.684 2.923 4.521 1.00 97.50 124 LEU A CA 1
ATOM 992 C C . LEU A 1 124 ? -2.456 3.000 6.031 1.00 97.50 124 LEU A C 1
ATOM 994 O O . LEU A 1 124 ? -3.334 2.595 6.789 1.00 97.50 124 LEU A O 1
ATOM 998 N N . GLN A 1 125 ? -1.335 3.582 6.469 1.00 97.62 125 GLN A N 1
ATOM 999 C CA . GLN A 1 125 ? -1.035 3.783 7.885 1.00 97.62 125 GLN A CA 1
ATOM 1000 C C . GLN A 1 125 ? -2.123 4.613 8.563 1.00 97.62 125 GLN A C 1
ATOM 1002 O O . GLN A 1 125 ? -2.674 4.202 9.582 1.00 97.62 125 GLN A O 1
ATOM 1007 N N . ARG A 1 126 ? -2.479 5.768 7.989 1.00 96.56 126 A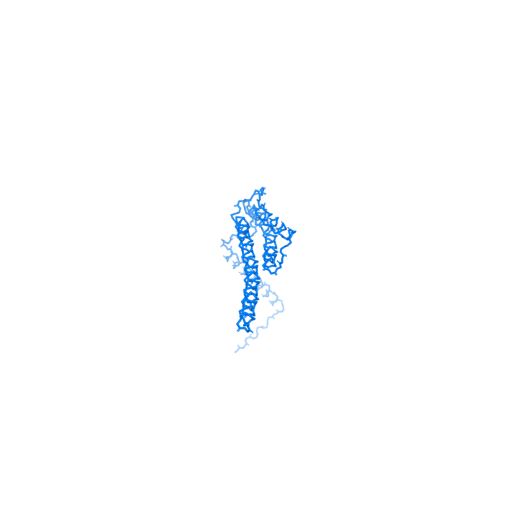RG A N 1
ATOM 1008 C CA . ARG A 1 126 ? -3.538 6.626 8.543 1.00 96.56 126 ARG A CA 1
ATOM 1009 C C . ARG A 1 126 ? -4.887 5.918 8.543 1.00 96.56 126 ARG A C 1
ATOM 1011 O O . ARG A 1 126 ? -5.572 5.913 9.561 1.00 96.56 126 ARG A O 1
ATOM 1018 N N . HIS A 1 127 ? -5.236 5.262 7.440 1.00 95.75 127 HIS A N 1
ATOM 1019 C CA . HIS A 1 127 ? -6.495 4.539 7.335 1.00 95.75 127 HIS A CA 1
ATOM 1020 C C . HIS A 1 127 ? -6.595 3.408 8.378 1.00 95.75 127 HIS A C 1
ATOM 1022 O O . HIS A 1 127 ? -7.650 3.227 8.998 1.00 95.75 127 HIS A O 1
ATOM 1028 N N . TYR A 1 128 ? -5.515 2.660 8.595 1.00 95.62 128 TYR A N 1
ATOM 1029 C CA . TYR A 1 128 ? -5.443 1.622 9.618 1.00 95.62 128 TYR A CA 1
ATOM 1030 C C . TYR A 1 128 ? -5.636 2.201 11.029 1.00 95.62 128 TYR A C 1
ATOM 1032 O O . TYR A 1 128 ? -6.474 1.701 11.783 1.00 95.62 128 TYR A O 1
ATOM 1040 N N . GLN A 1 129 ? -4.959 3.305 11.358 1.00 95.19 129 GLN A N 1
ATOM 1041 C CA . GLN A 1 129 ? -5.124 3.985 12.650 1.00 95.19 129 GLN A CA 1
ATOM 1042 C C . GLN A 1 129 ? -6.562 4.473 12.872 1.00 95.19 129 GLN A C 1
ATOM 1044 O O . GLN A 1 129 ? -7.140 4.249 13.938 1.00 95.19 129 GLN A O 1
ATOM 1049 N N . ASP A 1 130 ? -7.189 5.058 11.850 1.00 94.50 130 ASP A N 1
ATOM 1050 C CA . ASP A 1 130 ? -8.593 5.472 11.922 1.00 94.50 130 ASP A CA 1
ATOM 1051 C C . ASP A 1 130 ? -9.526 4.281 12.182 1.00 94.50 130 ASP A C 1
ATOM 1053 O O . ASP A 1 130 ? -10.483 4.388 12.955 1.00 94.50 130 ASP A O 1
ATOM 1057 N N . ALA A 1 131 ? -9.243 3.122 11.578 1.00 92.19 131 ALA A N 1
ATOM 1058 C CA . ALA A 1 131 ? -10.015 1.904 11.806 1.00 92.19 131 ALA A CA 1
ATOM 1059 C C . ALA A 1 131 ? -9.882 1.397 13.253 1.00 92.19 131 ALA A C 1
ATOM 1061 O O . ALA A 1 131 ? -10.893 1.024 13.853 1.00 92.19 131 ALA A O 1
ATOM 1062 N N . LEU A 1 132 ? -8.680 1.441 13.839 1.00 91.75 132 LEU A N 1
ATOM 1063 C CA . LEU A 1 132 ? -8.453 1.089 15.247 1.00 91.75 132 LEU A CA 1
ATOM 1064 C C . LEU A 1 132 ? -9.206 2.024 16.201 1.00 91.75 132 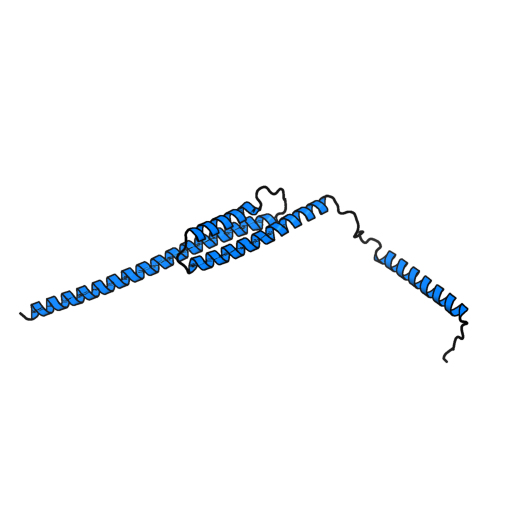LEU A C 1
ATOM 1066 O O . LEU A 1 132 ? -9.866 1.565 17.138 1.00 91.75 132 LEU A O 1
ATOM 1070 N N . ILE A 1 133 ? -9.151 3.335 15.947 1.00 91.81 133 ILE A N 1
ATOM 1071 C CA . ILE A 1 133 ? -9.864 4.340 16.745 1.00 91.81 133 ILE A CA 1
ATOM 1072 C C . ILE A 1 133 ? -11.373 4.103 16.667 1.00 91.81 133 ILE A C 1
ATOM 1074 O O . ILE A 1 133 ? -12.056 4.114 17.695 1.00 91.81 133 ILE A O 1
ATOM 1078 N N . LEU A 1 134 ? -11.902 3.880 15.461 1.00 90.19 134 LEU A N 1
ATOM 1079 C CA . LEU A 1 134 ? -13.324 3.629 15.253 1.00 90.19 134 LEU A CA 1
ATOM 1080 C C . LEU A 1 134 ? -13.778 2.357 15.980 1.00 90.19 134 LEU A C 1
ATOM 1082 O O . LEU A 1 134 ? -14.807 2.384 16.655 1.00 90.19 134 LEU A O 1
ATOM 1086 N N . ARG A 1 135 ? -12.984 1.281 15.911 1.00 88.12 135 ARG A N 1
ATOM 1087 C CA . ARG A 1 135 ? -13.254 0.030 16.632 1.00 88.12 135 ARG A CA 1
ATOM 1088 C C . ARG A 1 135 ? -13.319 0.263 18.137 1.00 88.12 135 ARG A C 1
ATOM 1090 O O . ARG A 1 135 ? -14.314 -0.080 18.764 1.00 88.12 135 ARG A O 1
ATOM 1097 N N . LYS A 1 136 ? -12.309 0.927 18.708 1.00 89.31 136 LYS A N 1
ATOM 1098 C CA . LYS A 1 136 ? -12.266 1.231 20.147 1.00 89.31 136 LYS A CA 1
ATOM 1099 C C . LYS A 1 136 ? -13.482 2.046 20.597 1.00 89.31 136 LYS A C 1
ATOM 1101 O O . LYS A 1 136 ? -14.041 1.792 21.659 1.00 89.31 136 LYS A O 1
ATOM 1106 N N . LYS A 1 137 ? -13.918 3.016 19.785 1.00 91.50 137 LYS A N 1
ATOM 1107 C CA . LYS A 1 137 ? -15.142 3.785 20.056 1.00 91.50 137 LYS A CA 1
ATOM 1108 C C . LYS A 1 137 ? -16.390 2.899 20.024 1.00 91.50 137 LYS A C 1
ATOM 1110 O O . LYS A 1 137 ? -17.222 3.027 20.916 1.00 91.50 137 LYS A O 1
ATOM 1115 N N . ALA A 1 138 ? -16.510 1.999 19.048 1.00 89.44 138 ALA A N 1
ATOM 1116 C CA . ALA A 1 138 ? -17.630 1.062 18.961 1.00 89.44 138 ALA A CA 1
ATOM 1117 C C . ALA A 1 138 ? -17.679 0.098 20.162 1.00 89.44 138 ALA A C 1
ATOM 1119 O O . ALA A 1 138 ? -18.744 -0.098 20.748 1.00 89.44 138 ALA A O 1
ATOM 1120 N N . ASP A 1 139 ? -16.529 -0.435 20.582 1.00 88.94 139 ASP A N 1
ATOM 1121 C CA . ASP A 1 139 ? -16.429 -1.282 21.775 1.00 88.94 139 ASP A CA 1
ATOM 1122 C C . ASP A 1 139 ? -16.836 -0.529 23.046 1.00 88.94 139 ASP A C 1
ATOM 1124 O O . ASP A 1 139 ? -17.627 -1.043 23.838 1.00 88.94 139 ASP 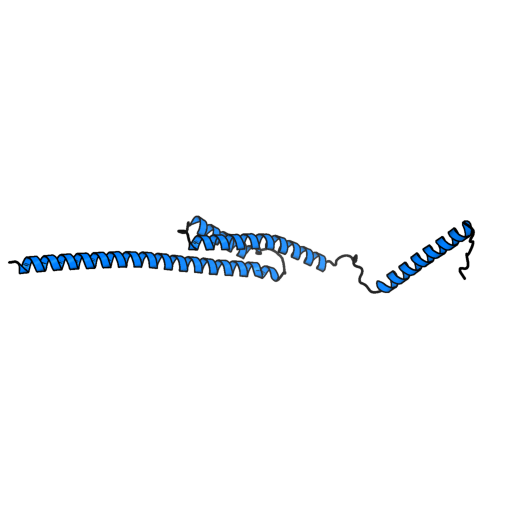A O 1
ATOM 1128 N N . ASN A 1 140 ? -16.372 0.713 23.211 1.00 92.81 140 ASN A N 1
ATOM 1129 C CA . ASN A 1 140 ? -16.765 1.557 24.339 1.00 92.81 140 ASN A CA 1
ATOM 1130 C C . ASN A 1 140 ? -18.276 1.820 24.360 1.00 92.81 140 ASN A C 1
ATOM 1132 O O . ASN A 1 140 ? -18.889 1.725 25.418 1.00 92.81 140 ASN A O 1
ATOM 1136 N N . ILE A 1 141 ? -18.890 2.114 23.207 1.00 93.19 141 ILE A N 1
ATOM 1137 C CA . ILE A 1 141 ? -20.346 2.305 23.109 1.00 93.19 141 ILE A CA 1
ATOM 1138 C C . ILE A 1 141 ? -21.080 1.054 23.600 1.00 93.19 141 ILE A C 1
ATOM 1140 O O . ILE A 1 141 ? -21.996 1.172 24.411 1.00 93.19 141 ILE A O 1
ATOM 1144 N N . ARG A 1 142 ? -20.653 -0.139 23.168 1.00 92.38 142 ARG A N 1
ATOM 1145 C CA . ARG A 1 142 ? -21.251 -1.408 23.609 1.00 92.38 142 ARG A CA 1
ATOM 1146 C C . ARG A 1 142 ? -21.106 -1.618 25.119 1.00 92.38 142 ARG A C 1
ATOM 1148 O O . ARG A 1 142 ? -22.065 -2.016 25.774 1.00 92.38 142 ARG A O 1
ATOM 1155 N N . ILE A 1 143 ? -19.930 -1.332 25.679 1.00 95.56 143 ILE A N 1
ATOM 1156 C CA . ILE A 1 143 ? -19.687 -1.432 27.126 1.00 95.56 143 ILE A CA 1
ATOM 1157 C C . ILE A 1 143 ? -20.601 -0.470 27.890 1.00 95.56 143 ILE A C 1
ATOM 1159 O O . ILE A 1 143 ? -21.275 -0.889 28.828 1.00 95.56 143 ILE A O 1
ATOM 1163 N N . PHE A 1 144 ? -20.678 0.794 27.469 1.00 97.12 144 PHE A N 1
ATOM 1164 C CA . PHE A 1 144 ? -21.522 1.790 28.126 1.00 97.12 144 PHE A CA 1
ATOM 1165 C C . PHE A 1 144 ? -23.011 1.458 28.024 1.00 97.12 144 PHE A C 1
ATOM 1167 O O . PHE A 1 144 ? -23.739 1.665 28.988 1.00 97.12 144 PHE A O 1
ATOM 1174 N N . GLN A 1 145 ? -23.469 0.897 26.903 1.00 96.56 145 GLN A N 1
ATOM 1175 C CA . GLN A 1 145 ? -24.845 0.410 26.771 1.00 96.56 145 GLN A CA 1
ATOM 1176 C C . GLN A 1 145 ? -25.149 -0.714 27.765 1.00 96.56 145 GLN A C 1
ATOM 1178 O O . GLN A 1 145 ? -26.197 -0.691 28.409 1.00 96.56 145 GLN A O 1
ATOM 1183 N N . ASN A 1 146 ? -24.230 -1.665 27.936 1.00 96.69 146 ASN A N 1
ATOM 1184 C CA . ASN A 1 146 ? -24.398 -2.744 28.908 1.00 96.69 146 ASN A CA 1
ATOM 1185 C C . ASN A 1 146 ? -24.424 -2.207 30.344 1.00 96.69 146 ASN A C 1
ATOM 1187 O O . ASN A 1 146 ? -25.348 -2.518 31.089 1.00 96.69 146 ASN A O 1
ATOM 1191 N N . GLN A 1 147 ? -23.481 -1.333 30.702 1.00 96.62 147 GLN A N 1
ATOM 1192 C CA . GLN A 1 147 ? -23.429 -0.703 32.027 1.00 96.62 147 GLN A CA 1
ATOM 1193 C C . GLN A 1 147 ? -24.679 0.138 32.321 1.00 96.62 147 GLN A C 1
ATOM 1195 O O . GLN A 1 147 ? -25.202 0.109 33.434 1.00 96.62 147 GLN A O 1
ATOM 1200 N N . LEU A 1 148 ? -25.187 0.871 31.325 1.00 97.44 148 LEU A N 1
ATOM 1201 C CA . LEU A 1 148 ? -26.435 1.623 31.441 1.00 97.44 148 LEU A CA 1
ATOM 1202 C C . LEU A 1 148 ? -27.617 0.680 31.691 1.00 97.44 148 LEU A C 1
ATOM 1204 O O . LEU A 1 148 ? -28.417 0.933 32.587 1.00 97.44 148 LEU A O 1
ATOM 1208 N N . ASN A 1 149 ? -27.718 -0.413 30.931 1.00 97.06 149 ASN A N 1
ATOM 1209 C CA . ASN A 1 149 ? -28.777 -1.407 31.103 1.00 97.06 149 ASN A CA 1
ATOM 1210 C C . ASN A 1 149 ? -28.729 -2.053 32.492 1.00 97.06 149 ASN A C 1
ATOM 1212 O O . ASN A 1 149 ? -29.761 -2.143 33.155 1.00 97.06 149 ASN A O 1
ATOM 1216 N N . GLU A 1 150 ? -27.545 -2.446 32.962 1.00 96.75 150 GLU A N 1
ATOM 1217 C CA . GLU A 1 150 ? -27.342 -2.983 34.312 1.00 96.75 150 GLU A CA 1
ATOM 1218 C C . GLU A 1 150 ? -27.749 -1.969 35.392 1.00 96.75 150 GLU A C 1
ATOM 1220 O O . GLU A 1 150 ? -28.464 -2.320 36.331 1.00 96.75 150 GLU A O 1
ATOM 1225 N N . CYS A 1 151 ? -27.375 -0.696 35.224 1.00 96.94 151 CYS A N 1
ATOM 1226 C CA . CYS A 1 151 ? -27.760 0.385 36.130 1.00 96.94 151 CYS A CA 1
ATOM 1227 C C . CYS A 1 151 ? -29.282 0.598 36.161 1.00 96.94 151 CYS A C 1
ATOM 1229 O O . CYS A 1 151 ? -29.868 0.687 37.239 1.00 96.94 151 CYS A O 1
ATOM 1231 N N . MET A 1 152 ? -29.946 0.616 35.000 1.00 96.56 152 MET A N 1
ATOM 1232 C CA . MET A 1 152 ? -31.406 0.751 34.913 1.00 96.56 152 MET A CA 1
ATOM 1233 C C . MET A 1 152 ? -32.136 -0.425 35.570 1.00 96.56 152 MET A C 1
ATOM 1235 O O . MET A 1 152 ? -33.122 -0.219 36.280 1.00 96.56 152 MET A O 1
ATOM 1239 N N . ILE A 1 153 ? -31.652 -1.654 35.364 1.00 96.44 153 ILE A N 1
ATOM 1240 C CA . ILE A 1 153 ? -32.204 -2.851 36.011 1.00 96.44 153 ILE A CA 1
ATOM 1241 C C . ILE A 1 153 ? -32.039 -2.750 37.530 1.00 96.44 153 ILE A C 1
ATOM 1243 O O . ILE A 1 153 ? -33.013 -2.939 38.258 1.00 96.44 153 ILE A O 1
ATOM 1247 N N . GLY A 1 154 ? -30.839 -2.409 38.008 1.00 95.88 154 GLY A N 1
ATOM 1248 C CA . GLY A 1 154 ? -30.560 -2.248 39.435 1.00 95.88 154 GLY A CA 1
ATOM 1249 C C . GLY A 1 154 ? -31.391 -1.138 40.082 1.00 95.88 154 GLY A C 1
ATOM 1250 O O . GLY A 1 154 ? -31.938 -1.328 41.167 1.00 95.88 154 GLY A O 1
ATOM 1251 N N . TYR A 1 155 ? -31.560 -0.005 39.394 1.00 96.31 155 TYR A N 1
ATOM 1252 C CA . TYR A 1 155 ? -32.418 1.092 39.842 1.00 96.31 155 TYR A CA 1
ATOM 1253 C C . TYR A 1 155 ? -33.867 0.628 40.020 1.00 96.31 155 TYR A C 1
ATOM 1255 O O . TYR A 1 155 ? -34.441 0.810 41.094 1.00 96.31 155 TYR A O 1
ATOM 1263 N N . LYS A 1 156 ? -34.428 -0.045 39.007 1.00 96.50 156 LYS A N 1
ATOM 1264 C CA . LYS A 1 156 ? -35.802 -0.559 39.046 1.00 96.50 156 LYS A CA 1
ATOM 1265 C C . LYS A 1 156 ? -36.006 -1.589 40.161 1.00 96.50 156 LYS A C 1
ATOM 1267 O O . LYS A 1 156 ? -37.000 -1.529 40.876 1.00 96.50 156 LYS A O 1
ATOM 1272 N N . GLN A 1 157 ? -35.052 -2.501 40.357 1.00 96.00 157 GLN A N 1
ATOM 1273 C CA . GLN A 1 157 ? -35.103 -3.480 41.450 1.00 96.00 157 GLN A CA 1
ATOM 1274 C C . GLN A 1 157 ? -35.097 -2.812 42.832 1.00 96.00 157 GLN A C 1
ATOM 1276 O O . GLN A 1 157 ? -35.850 -3.224 43.716 1.00 96.00 157 GLN A O 1
ATOM 1281 N N . ASN A 1 158 ? -34.279 -1.772 43.018 1.00 96.12 158 ASN A N 1
ATOM 1282 C CA . ASN A 1 158 ? -34.250 -1.006 44.264 1.00 96.12 158 ASN A CA 1
ATOM 1283 C C . ASN A 1 158 ? -35.550 -0.233 44.496 1.00 96.12 158 ASN A C 1
ATOM 1285 O O . ASN A 1 158 ? -36.054 -0.211 45.618 1.00 96.12 158 ASN A O 1
ATOM 1289 N N . GLU A 1 159 ? -36.108 0.385 43.457 1.00 96.00 159 GLU A N 1
ATOM 1290 C CA . GLU A 1 159 ? -37.398 1.070 43.540 1.00 96.00 159 GLU A CA 1
ATOM 1291 C C . GLU A 1 159 ? -38.516 0.099 43.954 1.00 96.00 159 GLU A C 1
ATOM 1293 O O . GLU A 1 159 ? -39.238 0.359 44.922 1.00 96.00 159 GLU A O 1
ATOM 1298 N N . ASP A 1 160 ? -38.596 -1.065 43.302 1.00 95.31 160 ASP A N 1
ATOM 1299 C CA . ASP A 1 160 ? -39.553 -2.124 43.634 1.00 95.31 160 ASP A CA 1
ATOM 1300 C C . ASP A 1 160 ? -39.381 -2.616 45.080 1.00 95.31 160 ASP A C 1
ATOM 1302 O O . ASP A 1 160 ? -40.365 -2.792 45.806 1.00 95.31 160 ASP A O 1
ATOM 1306 N N . TYR A 1 161 ? -38.137 -2.811 45.529 1.00 95.00 161 TYR A N 1
ATOM 1307 C CA . TYR A 1 161 ? -37.829 -3.200 46.905 1.00 95.00 161 TYR A CA 1
ATOM 1308 C C . TYR A 1 161 ? -38.302 -2.147 47.918 1.00 95.00 161 TYR A C 1
ATOM 1310 O O . TYR A 1 161 ? -38.999 -2.479 48.881 1.00 95.00 161 TYR A O 1
ATOM 1318 N N . MET A 1 162 ? -37.989 -0.870 47.687 1.00 94.69 162 MET A N 1
ATOM 1319 C CA . MET A 1 162 ? -38.387 0.222 48.581 1.00 94.69 162 MET A CA 1
ATOM 1320 C C . MET A 1 162 ? -39.906 0.401 48.632 1.00 94.69 162 MET A C 1
ATOM 1322 O O . MET A 1 162 ? -40.462 0.643 49.705 1.00 94.69 162 MET A O 1
ATOM 1326 N N . ASN A 1 163 ? -40.595 0.234 47.503 1.00 94.38 163 ASN A N 1
ATOM 1327 C CA . ASN A 1 163 ? -42.053 0.294 47.448 1.00 94.38 163 ASN A CA 1
ATOM 1328 C C . ASN A 1 163 ? -42.702 -0.849 48.241 1.00 94.38 163 ASN A C 1
ATOM 1330 O O . ASN A 1 163 ? -43.644 -0.607 48.998 1.00 94.38 163 ASN A O 1
ATOM 1334 N N . ARG A 1 164 ? -42.159 -2.073 48.160 1.00 92.44 164 ARG A N 1
ATOM 1335 C CA . ARG A 1 164 ? -42.609 -3.207 48.991 1.00 92.44 164 ARG A CA 1
ATOM 1336 C C . ARG A 1 164 ? -42.394 -2.950 50.482 1.00 92.44 164 ARG A C 1
ATOM 1338 O O . ARG A 1 164 ? -43.287 -3.228 51.279 1.00 92.44 164 ARG A O 1
ATOM 1345 N N . MET A 1 165 ? -41.243 -2.388 50.856 1.00 92.56 165 MET A N 1
ATOM 1346 C CA . MET A 1 165 ? -40.942 -2.041 52.250 1.00 92.56 165 MET A CA 1
ATOM 1347 C C . MET A 1 165 ? -41.911 -0.989 52.804 1.00 92.56 165 MET A C 1
ATOM 1349 O O . MET A 1 165 ? -42.434 -1.160 53.904 1.00 92.56 165 MET A O 1
ATOM 1353 N N . ARG A 1 166 ? -42.204 0.067 52.032 1.00 91.69 166 ARG A N 1
ATOM 1354 C CA . ARG A 1 166 ? -43.192 1.092 52.412 1.00 91.69 166 ARG A CA 1
ATOM 1355 C C . ARG A 1 166 ? -44.591 0.504 52.580 1.00 91.69 166 ARG A C 1
ATOM 1357 O O . ARG A 1 166 ? -45.247 0.790 53.578 1.00 91.69 166 ARG A O 1
ATOM 1364 N N . ALA A 1 167 ? -45.025 -0.345 51.646 1.00 90.62 167 ALA A N 1
ATOM 1365 C CA . ALA A 1 167 ? -46.323 -1.009 51.729 1.00 90.62 167 ALA A CA 1
ATOM 1366 C C . ALA A 1 167 ? -46.445 -1.844 53.016 1.00 90.62 167 ALA A C 1
ATOM 1368 O O . ALA A 1 167 ? -47.414 -1.681 53.754 1.00 90.62 167 ALA A O 1
ATOM 1369 N N . ALA A 1 168 ? -45.424 -2.646 53.343 1.00 89.69 168 ALA A N 1
ATOM 1370 C CA . ALA A 1 168 ? -45.397 -3.465 54.556 1.00 89.69 168 ALA A CA 1
ATOM 1371 C C . ALA A 1 168 ? -45.437 -2.638 55.856 1.00 89.69 168 ALA A C 1
ATOM 1373 O O . ALA A 1 168 ? -46.053 -3.058 56.837 1.00 89.69 168 ALA A O 1
ATOM 1374 N N . GLN A 1 169 ? -44.798 -1.463 55.869 1.00 86.31 169 GLN A N 1
ATOM 1375 C CA . GLN A 1 169 ? -44.828 -0.541 57.010 1.00 86.31 169 GLN A CA 1
ATOM 1376 C C . GLN A 1 169 ? -46.187 0.148 57.181 1.00 86.31 169 GLN A C 1
ATOM 1378 O O . GLN A 1 169 ? -46.597 0.369 58.311 1.00 86.31 169 GLN A O 1
ATOM 1383 N N . SER A 1 170 ? -46.891 0.455 56.087 1.00 79.31 170 SER A N 1
ATOM 1384 C CA . SER A 1 170 ? -48.217 1.097 56.126 1.00 79.31 170 SER A CA 1
ATOM 1385 C C . SER A 1 170 ? -49.372 0.166 56.518 1.00 79.31 170 SER A C 1
ATOM 1387 O O . SER A 1 170 ? -50.462 0.634 56.826 1.00 79.31 170 SER A O 1
ATOM 1389 N N . SER A 1 171 ? -49.148 -1.150 56.488 1.00 65.50 171 SER A N 1
ATOM 1390 C CA . SER A 1 171 ? -50.125 -2.185 56.856 1.00 65.50 171 SER A CA 1
ATOM 1391 C C . SER A 1 171 ? -50.052 -2.635 58.327 1.00 65.50 171 SER A C 1
ATOM 1393 O O . SER A 1 171 ? -50.705 -3.612 58.692 1.00 65.50 171 SER A O 1
ATOM 1395 N N . ARG A 1 172 ? -49.246 -1.962 59.157 1.00 53.34 172 ARG A N 1
ATOM 1396 C CA . ARG A 1 172 ? -49.199 -2.110 60.622 1.00 53.34 172 ARG A CA 1
ATOM 1397 C C . ARG A 1 172 ? -49.804 -0.887 61.289 1.00 53.34 172 ARG A C 1
ATOM 1399 O O . ARG A 1 172 ? -50.430 -1.085 62.349 1.00 53.34 172 ARG A O 1
#